Protein AF-A0A968SQT6-F1 (afdb_monomer_lite)

Sequence (133 aa):
MLPHQKGDLTVTGNAVRVNIGSLEPGEVVTITIVARVREAPAAGQNTNVAIVMSITPDGNPDNNTSSVTVDVPRPSAPATAAPATPQPTAVPRPPVLPETGAPPSPGSPLGLLLIGVALIAVSLFLRTPHKRV

Secondary structure (DSSP, 8-state):
-----SSEEEEETTEEEEE-----TT------------SPPPSEEEEEEEE---SS--S-GGGGEEEEEEEEPPPPPP--PPP-PPPPPPPPPPPPPP-TTSPPPTTSHHHHHHHHHHHHHHHHHTT------

pLDDT: mean 79.29, std 15.07, range [37.09, 98.0]

Foldseek 3Di:
DDDAAQADWDDDPPDIDGDNDDDDVPDDHDHDDDDDDPDQDDAAKDKDKFFDDDPPDDPDRVVRIDMDIDGHHDDDDPPDPDPDDPDDDDDDDDDDDDDPPDDDDCPDPVNVVVVVVVVVVVVVVVPDDDDDD

Radius of gyration: 55.37 Å; chains: 1; bounding box: 105×29×146 Å

Structure (mmCIF, N/CA/C/O backbone):
data_AF-A0A968SQT6-F1
#
_entry.id   AF-A0A968SQT6-F1
#
loop_
_atom_site.group_PDB
_atom_site.id
_atom_site.type_symbol
_atom_site.label_atom_id
_atom_site.label_alt_id
_atom_site.label_comp_id
_atom_site.label_asym_id
_atom_site.label_entity_id
_atom_site.label_seq_id
_atom_site.pdbx_PDB_ins_code
_atom_site.Cartn_x
_atom_site.Cartn_y
_atom_site.Cartn_z
_atom_site.occupancy
_atom_site.B_iso_or_equiv
_atom_site.auth_seq_id
_atom_site.auth_comp_id
_atom_site.auth_asym_id
_atom_site.auth_atom_id
_atom_site.pdbx_PDB_model_num
ATOM 1 N N . MET A 1 1 ? 17.946 -23.513 -0.824 1.00 37.09 1 MET A N 1
ATOM 2 C CA . MET A 1 1 ? 18.242 -22.066 -0.729 1.00 37.09 1 MET A CA 1
ATOM 3 C C . MET A 1 1 ? 17.130 -21.349 -1.479 1.00 37.09 1 MET A C 1
ATOM 5 O O . MET A 1 1 ? 16.873 -21.727 -2.611 1.00 37.09 1 MET A O 1
ATOM 9 N N . LEU A 1 2 ? 16.378 -20.461 -0.826 1.00 41.03 2 LEU A N 1
ATOM 10 C CA . LEU A 1 2 ? 15.167 -19.841 -1.390 1.00 41.03 2 LEU A CA 1
ATOM 11 C C . LEU A 1 2 ? 15.533 -18.872 -2.537 1.00 41.03 2 LEU A C 1
ATOM 13 O O . LEU A 1 2 ? 16.303 -17.947 -2.281 1.00 41.03 2 LEU A O 1
ATOM 17 N N . PRO A 1 3 ? 15.021 -19.045 -3.771 1.00 52.47 3 PRO A N 1
ATOM 18 C CA . PRO A 1 3 ? 15.402 -18.211 -4.908 1.00 52.47 3 PRO A CA 1
ATOM 19 C C . PRO A 1 3 ? 14.335 -17.140 -5.168 1.00 52.47 3 PRO A C 1
ATOM 21 O O . PRO A 1 3 ? 13.417 -17.406 -5.929 1.00 52.47 3 PRO A O 1
ATOM 24 N N . HIS A 1 4 ? 14.382 -15.951 -4.549 1.00 52.03 4 HIS A N 1
ATOM 25 C CA . HIS A 1 4 ? 13.261 -15.004 -4.741 1.00 52.03 4 HIS A CA 1
ATOM 26 C C . HIS A 1 4 ? 13.567 -13.511 -4.857 1.00 52.03 4 HIS A C 1
ATOM 28 O O . HIS A 1 4 ? 12.611 -12.748 -4.821 1.00 52.03 4 HIS A O 1
ATOM 34 N N . GLN A 1 5 ? 14.805 -13.046 -5.055 1.00 55.75 5 GLN A N 1
ATOM 35 C CA . GLN A 1 5 ? 14.992 -11.636 -5.438 1.00 55.75 5 GLN A CA 1
ATOM 36 C C . GLN A 1 5 ? 16.079 -11.467 -6.495 1.00 55.75 5 GLN A C 1
ATOM 38 O O . GLN A 1 5 ? 17.244 -11.781 -6.268 1.00 55.75 5 GLN A O 1
ATOM 43 N N . LYS A 1 6 ? 15.667 -10.971 -7.667 1.00 64.06 6 LYS A N 1
ATOM 44 C CA . LYS A 1 6 ? 16.564 -10.401 -8.667 1.00 64.06 6 LYS A CA 1
ATOM 45 C C . LYS A 1 6 ? 16.825 -8.962 -8.223 1.00 64.06 6 LYS A C 1
ATOM 47 O O . LYS A 1 6 ? 15.920 -8.137 -8.327 1.00 64.06 6 LYS A O 1
ATOM 52 N N . GLY A 1 7 ? 18.007 -8.697 -7.669 1.00 71.12 7 GLY A N 1
ATOM 53 C CA . GLY A 1 7 ? 18.412 -7.342 -7.303 1.00 71.12 7 GLY A CA 1
ATOM 54 C C . GLY A 1 7 ? 18.756 -7.081 -5.844 1.00 71.12 7 GLY A C 1
ATOM 55 O O . GLY A 1 7 ? 18.481 -7.892 -4.960 1.00 71.12 7 GLY A O 1
ATOM 56 N N . ASP A 1 8 ? 19.313 -5.893 -5.612 1.00 84.44 8 ASP A N 1
ATOM 57 C CA . ASP A 1 8 ? 19.586 -5.364 -4.277 1.00 84.44 8 ASP A CA 1
ATOM 58 C C . ASP A 1 8 ? 18.340 -4.687 -3.698 1.00 84.44 8 ASP A C 1
ATOM 60 O O . ASP A 1 8 ? 17.646 -3.942 -4.397 1.00 84.44 8 ASP A O 1
ATOM 64 N N . LEU A 1 9 ? 18.074 -4.923 -2.411 1.00 89.75 9 LEU A N 1
ATOM 65 C CA . LEU A 1 9 ? 16.942 -4.356 -1.682 1.00 89.75 9 LEU A CA 1
ATOM 66 C C . LEU A 1 9 ? 17.427 -3.384 -0.603 1.00 89.75 9 LEU A C 1
ATOM 68 O O . LEU A 1 9 ? 18.233 -3.743 0.254 1.00 89.75 9 LEU A O 1
ATOM 72 N N . THR A 1 10 ? 16.849 -2.185 -0.593 1.00 93.25 10 THR A N 1
ATOM 73 C CA . THR A 1 10 ? 17.077 -1.167 0.438 1.00 93.25 10 THR A CA 1
ATOM 74 C C . THR A 1 10 ? 15.749 -0.761 1.065 1.00 93.25 10 THR A C 1
ATOM 76 O O . THR A 1 10 ? 14.781 -0.485 0.355 1.00 93.25 10 THR A O 1
ATOM 79 N N . VAL A 1 11 ? 15.702 -0.691 2.398 1.00 93.00 11 VAL A N 1
ATOM 80 C CA . VAL A 1 11 ? 14.533 -0.218 3.156 1.00 93.00 11 VAL A CA 1
ATOM 81 C C . VAL A 1 11 ? 14.879 1.093 3.851 1.00 93.00 11 VAL A C 1
ATOM 83 O O . VAL A 1 11 ? 15.816 1.143 4.647 1.00 93.00 11 VAL A O 1
ATOM 86 N N . THR A 1 12 ? 14.092 2.134 3.585 1.00 93.69 12 THR A N 1
ATOM 87 C CA . THR A 1 12 ? 14.224 3.453 4.212 1.00 93.69 12 THR A CA 1
ATOM 88 C C . THR A 1 12 ? 12.880 3.848 4.811 1.00 93.69 12 THR A C 1
ATOM 90 O O . THR A 1 12 ? 11.972 4.277 4.101 1.00 93.69 12 THR A O 1
ATOM 93 N N . GLY A 1 13 ? 12.731 3.689 6.128 1.00 90.38 13 GLY A N 1
ATOM 94 C CA . GLY A 1 13 ? 11.455 3.931 6.803 1.00 90.38 13 GLY A CA 1
ATOM 95 C C . GLY A 1 13 ? 10.360 2.990 6.289 1.00 90.38 13 GLY A C 1
ATOM 96 O O . GLY A 1 13 ? 10.465 1.776 6.446 1.00 90.38 13 GLY A O 1
ATOM 97 N N . ASN A 1 14 ? 9.317 3.553 5.679 1.00 89.31 14 ASN A N 1
ATOM 98 C CA . ASN A 1 14 ? 8.212 2.824 5.046 1.00 89.31 14 ASN A CA 1
ATOM 99 C C . ASN A 1 14 ? 8.392 2.617 3.528 1.00 89.31 14 ASN A C 1
ATOM 101 O O . ASN A 1 14 ? 7.506 2.046 2.895 1.00 89.31 14 ASN A O 1
ATOM 105 N N . ALA A 1 15 ? 9.504 3.070 2.941 1.00 93.19 15 ALA A N 1
ATOM 106 C CA . ALA A 1 15 ? 9.808 2.886 1.526 1.00 93.19 15 ALA A CA 1
ATOM 107 C C . ALA A 1 15 ? 10.746 1.689 1.312 1.00 93.19 15 ALA A C 1
ATOM 109 O O . ALA A 1 15 ? 11.760 1.545 2.001 1.00 93.19 15 ALA A O 1
ATOM 110 N N . VAL A 1 16 ? 10.432 0.858 0.317 1.00 94.62 16 VAL A N 1
ATOM 111 C CA . VAL A 1 16 ? 11.280 -0.252 -0.138 1.00 94.62 16 VAL A CA 1
ATOM 112 C C . VAL A 1 16 ? 11.706 0.026 -1.571 1.00 94.62 16 VAL A C 1
ATOM 114 O O . VAL A 1 16 ? 10.871 0.331 -2.421 1.00 94.62 16 VAL A O 1
ATOM 117 N N . ARG A 1 17 ? 13.005 -0.087 -1.846 1.00 94.44 17 ARG A N 1
ATOM 118 C CA . ARG A 1 17 ? 13.571 0.048 -3.189 1.00 94.44 17 ARG A CA 1
ATOM 119 C C . ARG A 1 17 ? 14.267 -1.244 -3.582 1.00 94.44 17 ARG A C 1
ATOM 121 O O . ARG A 1 17 ? 15.066 -1.758 -2.806 1.00 94.44 17 ARG A O 1
ATOM 128 N N . VAL A 1 18 ? 13.981 -1.727 -4.788 1.00 94.06 18 VAL A N 1
ATOM 129 C CA . VAL A 1 18 ? 14.602 -2.928 -5.358 1.00 94.06 18 VAL A CA 1
ATOM 130 C C . VAL A 1 18 ? 15.254 -2.565 -6.687 1.00 94.06 18 VAL A C 1
ATOM 132 O O . VAL A 1 18 ? 14.603 -1.980 -7.552 1.00 94.06 18 VAL A O 1
ATOM 135 N N . ASN A 1 19 ? 16.539 -2.878 -6.845 1.00 93.12 19 ASN A N 1
ATOM 136 C CA . ASN A 1 19 ? 17.256 -2.705 -8.106 1.00 93.12 19 ASN A CA 1
ATOM 137 C C . ASN A 1 19 ? 17.261 -4.015 -8.896 1.00 93.12 19 ASN A C 1
ATOM 139 O O . ASN A 1 19 ? 18.127 -4.851 -8.681 1.00 93.12 19 ASN A O 1
ATOM 143 N N . ILE A 1 20 ? 16.313 -4.167 -9.819 1.00 91.12 20 ILE A N 1
ATOM 144 C CA . ILE A 1 20 ? 16.099 -5.407 -10.583 1.00 91.12 20 ILE A CA 1
ATOM 145 C C . ILE A 1 20 ? 17.223 -5.671 -11.611 1.00 91.12 20 ILE A C 1
ATOM 147 O O . ILE A 1 20 ? 17.444 -6.817 -12.003 1.00 91.12 20 ILE A O 1
ATOM 151 N N . GLY A 1 21 ? 17.968 -4.639 -12.019 1.00 90.75 21 GLY A N 1
ATOM 152 C CA . GLY A 1 21 ? 18.941 -4.721 -13.110 1.00 90.75 21 GLY A CA 1
ATOM 153 C C . GLY A 1 21 ? 18.278 -4.750 -14.491 1.00 90.75 21 GLY A C 1
ATOM 154 O O . GLY A 1 21 ? 17.205 -4.179 -14.687 1.00 90.75 21 GLY A O 1
ATOM 155 N N . SER A 1 22 ? 18.936 -5.392 -15.457 1.00 90.31 22 SER A N 1
ATOM 156 C CA . SER A 1 22 ? 18.424 -5.531 -16.825 1.00 90.31 22 SER A CA 1
ATOM 157 C C . SER A 1 22 ? 17.396 -6.656 -16.934 1.00 90.31 22 SER A C 1
ATOM 159 O O . SER A 1 22 ? 17.533 -7.699 -16.289 1.00 90.31 22 SER A O 1
ATOM 161 N N . LEU A 1 23 ? 16.398 -6.443 -17.790 1.00 90.69 23 LEU A N 1
ATOM 162 C CA . LEU A 1 23 ? 15.386 -7.428 -18.162 1.00 90.69 23 LEU A CA 1
ATOM 163 C C . LEU A 1 23 ? 15.453 -7.683 -19.665 1.00 90.69 23 LEU A C 1
ATOM 165 O O . LEU A 1 23 ? 15.563 -6.734 -20.445 1.00 90.69 23 LEU A O 1
ATOM 169 N N . GLU A 1 24 ? 15.372 -8.948 -20.061 1.00 91.81 24 GLU A N 1
ATOM 170 C CA . GLU A 1 24 ? 15.264 -9.328 -21.472 1.00 91.81 24 GLU A CA 1
ATOM 171 C C . GLU A 1 24 ? 13.863 -8.999 -22.031 1.00 91.81 24 GLU A C 1
ATOM 173 O O . GLU A 1 24 ? 12.890 -8.910 -21.271 1.00 91.81 24 GLU A O 1
ATOM 178 N N . PRO A 1 25 ? 13.700 -8.833 -23.358 1.00 90.25 25 PRO A N 1
ATOM 179 C CA . PRO A 1 25 ? 12.389 -8.606 -23.957 1.00 90.25 25 PRO A CA 1
ATOM 180 C C . PRO A 1 25 ? 11.381 -9.707 -23.592 1.00 90.25 25 PRO A C 1
ATOM 182 O O . PRO A 1 25 ? 11.601 -10.887 -23.858 1.00 90.25 25 PRO A O 1
ATOM 185 N N . GLY A 1 26 ? 10.253 -9.312 -22.997 1.00 92.50 26 GLY A N 1
ATOM 186 C CA . GLY A 1 26 ? 9.203 -10.234 -22.546 1.00 92.50 26 GLY A CA 1
ATOM 187 C C . GLY A 1 26 ? 9.485 -10.924 -21.207 1.00 92.50 26 GLY A C 1
ATOM 188 O O . GLY A 1 26 ? 8.653 -11.707 -20.748 1.00 92.50 26 GLY A O 1
ATOM 189 N N . GLU A 1 27 ? 10.617 -10.639 -20.561 1.00 93.06 27 GLU A N 1
ATOM 190 C CA . GLU A 1 27 ? 10.906 -11.149 -19.226 1.00 93.06 27 GLU A CA 1
ATOM 191 C C . GLU A 1 27 ? 9.949 -10.548 -18.187 1.00 93.06 27 GLU A C 1
ATOM 193 O O . GLU A 1 27 ? 9.717 -9.339 -18.140 1.00 93.06 27 GLU A O 1
ATOM 198 N N . VAL A 1 28 ? 9.419 -11.407 -17.314 1.00 92.44 28 VAL A N 1
ATOM 199 C CA . VAL A 1 28 ? 8.559 -11.010 -16.197 1.00 92.44 28 VAL A CA 1
ATOM 200 C C . VAL A 1 28 ? 9.280 -11.298 -14.889 1.00 92.44 28 VAL A C 1
ATOM 202 O O . VAL A 1 28 ? 9.671 -12.433 -14.620 1.00 92.44 28 VAL A O 1
ATOM 205 N N . VAL A 1 29 ? 9.405 -10.275 -14.046 1.00 91.69 29 VAL A N 1
ATOM 206 C CA . VAL A 1 29 ? 9.962 -10.401 -12.696 1.00 91.69 29 VAL A CA 1
ATOM 207 C C . VAL A 1 29 ? 8.887 -10.121 -11.662 1.00 91.69 29 VAL A C 1
ATOM 209 O O . VAL A 1 29 ? 8.195 -9.109 -11.713 1.00 91.69 29 VAL A O 1
ATOM 212 N N . THR A 1 30 ? 8.768 -11.024 -10.692 1.00 92.44 30 THR A N 1
ATOM 213 C CA . THR A 1 30 ? 7.873 -10.876 -9.544 1.00 92.44 30 THR A CA 1
ATOM 214 C C . THR A 1 30 ? 8.691 -10.609 -8.290 1.00 92.44 30 THR A C 1
ATOM 216 O O . THR A 1 30 ? 9.552 -11.408 -7.927 1.00 92.44 30 THR A O 1
ATOM 219 N N . ILE A 1 31 ? 8.397 -9.499 -7.612 1.00 90.25 31 ILE A N 1
ATOM 220 C CA . ILE A 1 31 ? 8.999 -9.134 -6.328 1.00 90.25 31 ILE A CA 1
ATOM 221 C C . ILE A 1 31 ? 7.919 -9.210 -5.249 1.00 90.25 31 ILE A C 1
ATOM 223 O O . ILE A 1 31 ? 6.891 -8.540 -5.340 1.00 90.25 31 ILE A O 1
ATOM 227 N N . THR A 1 32 ? 8.148 -10.025 -4.218 1.00 92.19 32 THR A N 1
ATOM 228 C CA . THR A 1 32 ? 7.222 -10.179 -3.088 1.00 92.19 32 THR A CA 1
ATOM 229 C C . THR A 1 32 ? 7.804 -9.524 -1.843 1.00 92.19 32 THR A C 1
ATOM 231 O O . THR A 1 32 ? 8.788 -10.001 -1.283 1.00 92.19 32 THR A O 1
ATOM 234 N N . ILE A 1 33 ? 7.168 -8.444 -1.387 1.00 89.81 33 ILE A N 1
ATOM 235 C CA . ILE A 1 33 ? 7.550 -7.727 -0.167 1.00 89.81 33 ILE A CA 1
ATOM 236 C C . ILE A 1 33 ? 6.545 -8.076 0.930 1.00 89.81 33 ILE A C 1
ATOM 238 O O . ILE A 1 33 ? 5.365 -7.746 0.831 1.00 89.81 33 ILE A O 1
ATOM 242 N N . VAL A 1 34 ? 7.019 -8.734 1.989 1.00 90.75 34 VAL A N 1
ATOM 243 C CA . VAL A 1 34 ? 6.213 -9.049 3.176 1.00 90.75 34 VAL A CA 1
ATOM 244 C C . VAL A 1 34 ? 6.603 -8.091 4.296 1.00 90.75 34 VAL A C 1
ATOM 246 O O . VAL A 1 34 ? 7.733 -8.119 4.778 1.00 90.75 34 VAL A O 1
ATOM 249 N N . ALA A 1 35 ? 5.662 -7.249 4.721 1.00 87.50 35 ALA A N 1
ATOM 250 C CA . ALA A 1 35 ? 5.854 -6.299 5.811 1.00 87.50 35 ALA A CA 1
ATOM 251 C C . ALA A 1 35 ? 4.868 -6.564 6.956 1.00 87.50 35 ALA A C 1
ATOM 253 O O . ALA A 1 35 ? 3.753 -7.040 6.742 1.00 87.50 35 ALA A O 1
ATOM 254 N N . ARG A 1 36 ? 5.280 -6.233 8.186 1.00 88.06 36 ARG A N 1
ATOM 255 C CA . ARG A 1 36 ? 4.426 -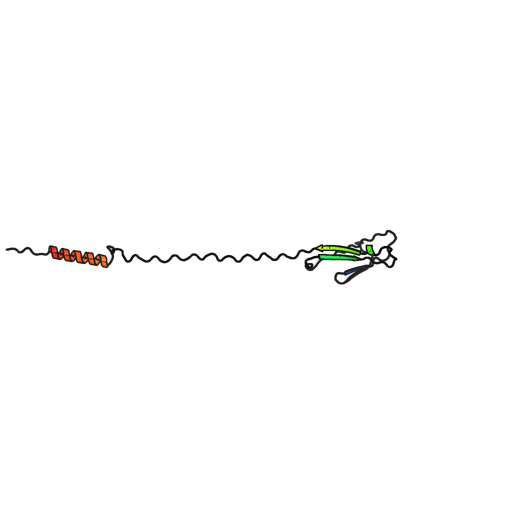6.296 9.378 1.00 88.06 36 ARG A CA 1
ATOM 256 C C . ARG A 1 36 ? 4.130 -4.889 9.874 1.00 88.06 36 ARG A C 1
ATOM 258 O O . ARG A 1 36 ? 5.052 -4.151 10.214 1.00 88.06 36 ARG A O 1
ATOM 265 N N . VAL A 1 37 ? 2.848 -4.559 9.976 1.00 87.38 37 VAL A N 1
ATOM 266 C CA . VAL A 1 37 ? 2.375 -3.328 10.614 1.00 87.38 37 VAL A CA 1
ATOM 267 C C . VAL A 1 37 ? 2.549 -3.482 12.129 1.00 87.38 37 VAL A C 1
ATOM 269 O O . VAL A 1 37 ? 1.967 -4.388 12.724 1.00 87.38 37 VAL A O 1
ATOM 272 N N . ARG A 1 38 ? 3.436 -2.680 12.734 1.00 85.62 38 ARG A N 1
ATOM 273 C CA . ARG A 1 38 ? 3.794 -2.792 14.163 1.00 85.62 38 ARG A CA 1
ATOM 274 C C . ARG A 1 38 ? 2.864 -2.009 15.085 1.00 85.62 38 ARG A C 1
ATOM 276 O O . ARG A 1 38 ? 2.570 -2.486 16.170 1.00 85.62 38 ARG A O 1
ATOM 283 N N . GLU A 1 39 ? 2.399 -0.854 14.625 1.00 85.62 39 GLU A N 1
ATOM 284 C CA . GLU A 1 39 ? 1.492 0.033 15.354 1.00 85.62 39 GLU A CA 1
ATOM 285 C C . GLU A 1 39 ? 0.141 0.084 14.647 1.00 85.62 39 GLU A C 1
ATOM 287 O O . GLU A 1 39 ? 0.078 -0.135 13.436 1.00 85.62 39 GLU A O 1
ATOM 292 N N . ALA A 1 40 ? -0.936 0.388 15.375 1.00 83.94 40 ALA A N 1
ATOM 293 C CA . ALA A 1 40 ? -2.252 0.535 14.760 1.00 83.94 40 ALA A CA 1
ATOM 294 C C . ALA A 1 40 ? -2.188 1.585 13.628 1.00 83.94 40 ALA A C 1
ATOM 296 O O . ALA A 1 40 ? -1.766 2.718 13.887 1.00 83.94 40 ALA A O 1
ATOM 297 N N . PRO A 1 41 ? -2.568 1.236 12.382 1.00 85.00 41 PRO A N 1
ATOM 298 C CA . PRO A 1 41 ? -2.573 2.200 11.293 1.00 85.00 41 PRO A CA 1
ATOM 299 C C . PRO A 1 41 ? -3.574 3.313 11.599 1.00 85.00 41 PRO A C 1
ATOM 301 O O . PRO A 1 41 ? -4.565 3.106 12.306 1.00 85.00 41 PRO A O 1
ATOM 304 N N . ALA A 1 42 ? -3.309 4.506 11.071 1.00 88.38 42 ALA A N 1
ATOM 305 C CA . ALA A 1 42 ? -4.215 5.628 11.246 1.00 88.38 42 ALA A CA 1
ATOM 306 C C . ALA A 1 42 ? -5.603 5.264 10.701 1.00 88.38 42 ALA A C 1
ATOM 308 O O . ALA A 1 42 ? -5.715 4.671 9.628 1.00 88.38 42 ALA A O 1
ATOM 309 N N . ALA A 1 43 ? -6.652 5.628 11.442 1.00 92.19 43 ALA A N 1
ATOM 310 C CA . ALA A 1 43 ? -8.017 5.481 10.955 1.00 92.19 43 ALA A CA 1
ATOM 311 C C . ALA A 1 43 ? -8.210 6.297 9.665 1.00 92.19 43 ALA A C 1
ATOM 313 O O . ALA A 1 43 ? -7.702 7.416 9.553 1.00 92.19 43 ALA A O 1
ATOM 314 N N . GLY A 1 44 ? -8.982 5.756 8.728 1.00 93.56 44 GLY A N 1
ATOM 315 C CA . GLY A 1 44 ? -9.176 6.290 7.387 1.00 93.56 44 GLY A CA 1
ATOM 316 C C . GLY A 1 44 ? -8.350 5.561 6.324 1.00 93.56 44 GLY A C 1
ATOM 317 O O . GLY A 1 44 ? -7.909 4.423 6.497 1.00 93.56 44 GLY A O 1
ATOM 318 N N . GLN A 1 45 ? -8.142 6.242 5.199 1.00 95.06 45 GLN A N 1
ATOM 319 C CA . GLN A 1 45 ? -7.513 5.673 4.010 1.00 95.06 45 GLN A CA 1
ATOM 320 C C . GLN A 1 45 ? -5.992 5.547 4.159 1.00 95.06 45 GLN A C 1
ATOM 322 O O . GLN A 1 45 ? -5.292 6.533 4.387 1.00 95.06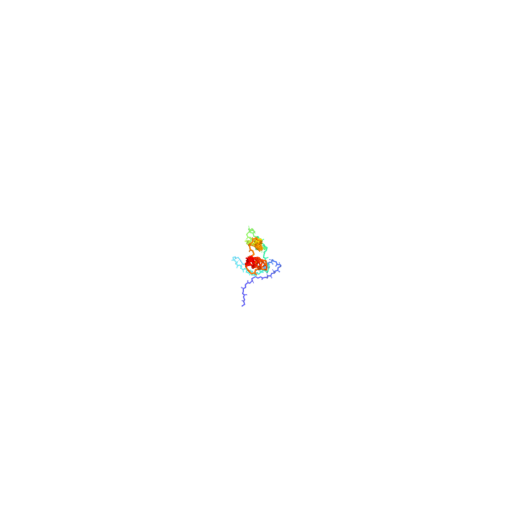 45 GLN A O 1
ATOM 327 N N . ASN A 1 46 ? -5.482 4.332 3.964 1.00 93.62 46 ASN A N 1
ATOM 328 C CA . ASN A 1 46 ? -4.061 4.001 3.934 1.00 93.62 46 ASN A CA 1
ATOM 329 C C . ASN A 1 46 ? -3.720 3.413 2.559 1.00 93.62 46 ASN A C 1
ATOM 331 O O . ASN A 1 46 ? -4.330 2.428 2.144 1.00 93.62 46 ASN A O 1
ATOM 335 N N . THR A 1 47 ? -2.749 3.995 1.855 1.00 95.31 47 THR A N 1
ATOM 336 C CA . THR A 1 47 ? -2.436 3.632 0.464 1.00 95.31 47 THR A CA 1
ATOM 337 C C . THR A 1 47 ? -1.043 3.026 0.342 1.00 95.31 47 THR A C 1
ATOM 339 O O . THR A 1 47 ? -0.055 3.635 0.750 1.00 95.31 47 THR A O 1
ATOM 342 N N . ASN A 1 48 ? -0.961 1.847 -0.273 1.00 94.62 48 ASN A N 1
ATOM 343 C CA . ASN A 1 48 ? 0.289 1.275 -0.761 1.00 94.62 48 ASN A CA 1
ATOM 344 C C . ASN A 1 48 ? 0.506 1.696 -2.220 1.00 94.62 48 ASN A C 1
ATOM 346 O O . ASN A 1 48 ? -0.421 1.588 -3.021 1.00 94.62 48 ASN A O 1
ATOM 350 N N . VAL A 1 49 ? 1.713 2.148 -2.570 1.00 97.06 49 VAL A N 1
ATOM 351 C CA . VAL A 1 49 ? 2.066 2.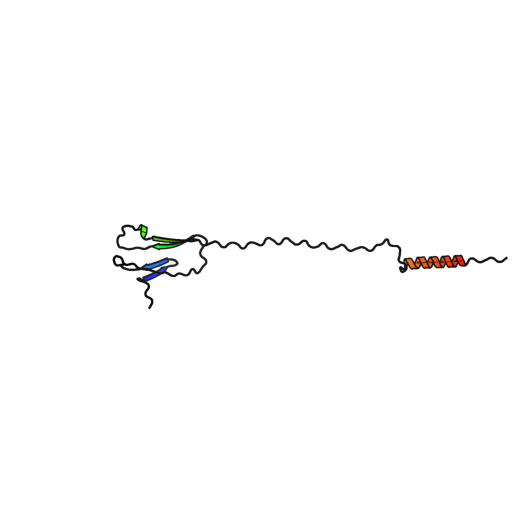616 -3.922 1.00 97.06 49 VAL A CA 1
ATOM 352 C C . VAL A 1 49 ? 3.328 1.898 -4.394 1.00 97.06 49 VAL A C 1
ATOM 354 O O . VAL A 1 49 ? 4.311 1.827 -3.658 1.00 97.06 49 VAL A O 1
ATOM 357 N N . ALA A 1 50 ? 3.305 1.392 -5.624 1.00 96.62 50 ALA A N 1
ATOM 358 C CA . ALA A 1 50 ? 4.454 0.828 -6.319 1.00 96.62 50 ALA A CA 1
ATOM 359 C C . ALA A 1 50 ? 4.740 1.644 -7.584 1.00 96.62 50 ALA A C 1
ATOM 361 O O . ALA A 1 50 ? 3.824 1.953 -8.345 1.00 96.62 50 ALA A O 1
ATOM 362 N N . ILE A 1 51 ? 6.013 1.983 -7.793 1.00 96.75 51 ILE A N 1
ATOM 363 C CA . ILE A 1 51 ? 6.494 2.744 -8.949 1.00 96.75 51 ILE A CA 1
ATOM 364 C C . ILE A 1 51 ? 7.671 1.979 -9.546 1.00 96.75 51 ILE A C 1
ATOM 366 O O . ILE A 1 51 ? 8.593 1.600 -8.817 1.00 96.75 51 ILE A O 1
ATOM 370 N N . VAL A 1 52 ? 7.652 1.771 -10.859 1.00 95.56 52 VAL A N 1
ATOM 371 C CA . VAL A 1 52 ? 8.781 1.218 -11.614 1.00 95.56 52 VAL A CA 1
ATOM 372 C C . VAL A 1 52 ? 9.431 2.317 -12.452 1.00 95.56 52 VAL A C 1
ATOM 374 O O . VAL A 1 52 ? 8.766 3.218 -12.949 1.00 95.56 52 VAL A O 1
ATOM 377 N N . MET A 1 53 ? 10.757 2.280 -12.568 1.00 93.19 53 MET A N 1
ATOM 378 C CA . MET A 1 53 ? 11.521 3.227 -13.379 1.00 93.19 53 MET A CA 1
ATOM 379 C C . MET A 1 53 ? 12.587 2.478 -14.169 1.00 93.19 53 MET A C 1
ATOM 381 O O . MET A 1 53 ? 13.196 1.539 -13.656 1.00 93.19 53 MET A O 1
ATOM 385 N N . SER A 1 54 ? 12.845 2.937 -15.391 1.00 92.81 54 SER A N 1
ATOM 386 C CA . SER A 1 54 ? 13.891 2.420 -16.271 1.00 92.81 54 SER A CA 1
ATOM 387 C C . SER A 1 54 ? 14.615 3.570 -16.969 1.00 92.81 54 SER A C 1
ATOM 389 O O . SER A 1 54 ? 14.080 4.670 -17.095 1.00 92.81 54 SER A O 1
ATOM 391 N N . ILE A 1 55 ? 15.843 3.309 -17.418 1.00 93.31 55 ILE A N 1
ATOM 392 C CA . ILE A 1 55 ? 16.594 4.212 -18.302 1.00 93.31 55 ILE A CA 1
ATOM 393 C C . ILE A 1 55 ? 16.263 3.988 -19.786 1.00 93.31 55 ILE A C 1
ATOM 395 O O . ILE A 1 55 ? 16.606 4.823 -20.620 1.00 93.31 55 ILE A O 1
ATOM 399 N N . THR A 1 56 ? 15.617 2.869 -20.127 1.00 93.12 56 THR A N 1
ATOM 400 C CA . THR A 1 56 ? 15.127 2.606 -21.485 1.00 93.12 56 THR A CA 1
ATOM 401 C C . THR A 1 56 ? 13.926 3.516 -21.768 1.00 93.12 56 THR A C 1
ATOM 403 O O . THR A 1 56 ? 13.028 3.561 -20.927 1.00 93.12 56 THR A O 1
ATOM 406 N N . PRO A 1 57 ? 13.872 4.226 -22.916 1.00 93.44 57 PRO A N 1
ATOM 407 C CA . PRO A 1 57 ? 12.744 5.091 -23.249 1.00 93.44 57 PRO A CA 1
ATOM 408 C C . PRO A 1 57 ? 11.409 4.344 -23.222 1.00 93.44 57 PRO A C 1
ATOM 410 O O . PRO A 1 57 ? 11.267 3.292 -23.846 1.00 93.44 57 PRO A O 1
ATOM 413 N N . ASP A 1 58 ? 10.438 4.920 -22.519 1.00 92.69 58 ASP A N 1
ATOM 414 C CA . ASP A 1 58 ? 9.096 4.373 -22.357 1.00 92.69 58 ASP A CA 1
ATOM 415 C C . ASP A 1 58 ? 8.084 5.210 -23.149 1.00 92.69 58 ASP A C 1
ATOM 417 O O . ASP A 1 58 ? 8.021 6.432 -23.003 1.00 92.69 58 ASP A O 1
ATOM 421 N N . GLY A 1 59 ? 7.304 4.547 -24.006 1.00 95.38 59 GLY A N 1
ATOM 422 C CA . GLY A 1 59 ? 6.264 5.180 -24.817 1.00 95.38 59 GLY A CA 1
ATOM 423 C C . GLY A 1 59 ? 4.986 5.519 -24.043 1.00 95.38 59 GLY A C 1
ATOM 424 O O . GLY A 1 59 ? 4.158 6.266 -24.564 1.00 95.38 59 GLY A O 1
ATOM 425 N N . ASN A 1 60 ? 4.805 4.984 -22.834 1.00 95.12 60 ASN A N 1
ATOM 426 C CA . ASN A 1 60 ? 3.664 5.270 -21.971 1.00 95.12 60 ASN A CA 1
ATOM 427 C C . ASN A 1 60 ? 4.058 5.229 -20.479 1.00 95.12 60 ASN A C 1
ATOM 429 O O . ASN A 1 60 ? 3.719 4.271 -19.787 1.00 95.12 60 ASN A O 1
ATOM 433 N N . PRO A 1 61 ? 4.706 6.278 -19.946 1.00 93.06 61 PRO A N 1
ATOM 434 C CA . PRO A 1 61 ? 5.147 6.300 -18.551 1.00 93.06 61 PRO A CA 1
ATOM 435 C C . PRO A 1 61 ? 4.001 6.275 -17.522 1.00 93.06 61 PRO A C 1
ATOM 437 O O . PRO A 1 61 ? 4.247 5.978 -16.351 1.00 93.06 61 PRO A O 1
ATOM 440 N N . ASP A 1 62 ? 2.757 6.557 -17.924 1.00 95.56 62 ASP A N 1
ATOM 441 C CA . ASP A 1 62 ? 1.603 6.608 -17.016 1.00 95.56 62 ASP A CA 1
ATOM 442 C C . ASP A 1 62 ? 1.218 5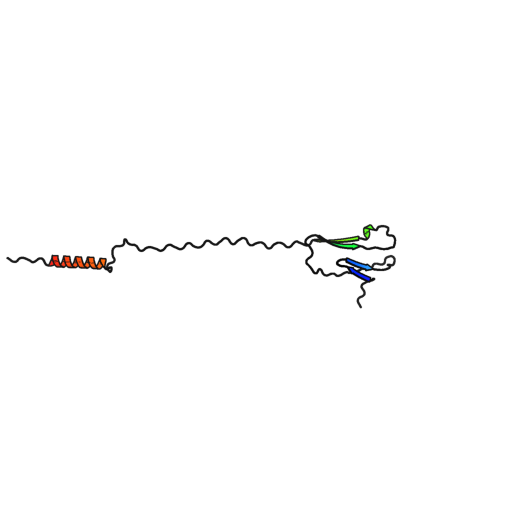.223 -16.469 1.00 95.56 62 ASP A C 1
ATOM 444 O O . ASP A 1 62 ? 0.552 5.121 -15.437 1.00 95.56 62 ASP A O 1
ATOM 448 N N . ASN A 1 63 ? 1.658 4.140 -17.120 1.00 95.38 63 ASN A N 1
ATOM 449 C CA . ASN A 1 63 ? 1.398 2.770 -16.671 1.00 95.38 63 ASN A CA 1
ATOM 450 C C . ASN A 1 63 ? 2.426 2.242 -15.646 1.00 95.38 63 ASN A C 1
ATOM 452 O O . ASN A 1 63 ? 2.277 1.120 -15.160 1.00 95.38 63 ASN A O 1
ATOM 456 N N . ASN A 1 64 ? 3.432 3.043 -15.276 1.00 96.31 64 ASN A N 1
ATOM 457 C CA . ASN A 1 64 ? 4.514 2.633 -14.375 1.00 96.31 64 ASN A CA 1
ATOM 458 C C . ASN A 1 64 ? 4.201 2.814 -12.883 1.00 96.31 64 ASN A C 1
ATOM 460 O O . ASN A 1 64 ? 5.075 2.611 -12.036 1.00 96.31 64 ASN A O 1
ATOM 464 N N . THR A 1 65 ? 2.976 3.214 -12.539 1.00 97.88 65 THR A N 1
ATOM 465 C CA . THR A 1 65 ? 2.541 3.400 -11.150 1.00 97.88 65 THR A CA 1
ATOM 466 C C . THR A 1 65 ? 1.274 2.603 -10.874 1.00 97.88 65 THR A C 1
ATOM 468 O O . THR A 1 65 ? 0.315 2.645 -11.640 1.00 97.88 65 THR A O 1
ATOM 471 N N . SER A 1 66 ? 1.248 1.903 -9.742 1.00 98.00 66 SER A N 1
ATOM 472 C CA . SER A 1 66 ? 0.068 1.190 -9.253 1.00 98.00 66 SER A CA 1
ATOM 473 C C . SER A 1 66 ? -0.125 1.450 -7.764 1.00 98.00 66 SER A C 1
ATOM 475 O O . SER A 1 66 ? 0.847 1.549 -7.012 1.00 98.00 66 SER A O 1
ATOM 477 N N . SER A 1 67 ? -1.375 1.573 -7.322 1.00 97.44 67 SER A N 1
ATOM 478 C CA . SER A 1 67 ? -1.695 1.812 -5.918 1.00 97.44 67 SER A CA 1
ATOM 479 C C . SER A 1 67 ? -2.947 1.067 -5.470 1.00 97.44 67 SER A C 1
ATOM 481 O O . SER A 1 67 ? -3.845 0.772 -6.257 1.00 97.44 67 SER A O 1
ATOM 483 N N . VAL A 1 68 ? -2.989 0.746 -4.177 1.00 97.62 68 VAL A N 1
ATOM 484 C CA . VAL A 1 68 ? -4.134 0.114 -3.514 1.00 97.62 68 VAL A CA 1
ATOM 485 C C . VAL A 1 68 ? -4.373 0.819 -2.188 1.00 97.62 68 VAL A C 1
ATOM 487 O O . VAL A 1 68 ? -3.449 0.966 -1.387 1.00 97.62 68 VAL A O 1
ATOM 490 N N . THR A 1 69 ? -5.619 1.226 -1.951 1.00 96.69 69 THR A N 1
ATOM 491 C CA . THR A 1 69 ? -6.044 1.887 -0.714 1.00 96.69 69 THR A CA 1
ATOM 492 C C . THR A 1 69 ? -6.899 0.952 0.130 1.00 96.69 69 THR A C 1
ATOM 494 O O . THR A 1 69 ? -7.806 0.296 -0.379 1.00 96.69 69 THR A O 1
ATOM 497 N N . VAL A 1 70 ? -6.624 0.925 1.431 1.00 93.88 70 VAL A N 1
ATOM 498 C CA . VAL A 1 70 ? -7.398 0.211 2.448 1.00 93.88 70 VAL A CA 1
ATOM 499 C C . VAL A 1 70 ? -7.951 1.230 3.440 1.00 93.88 70 VAL A C 1
ATOM 501 O O . VAL A 1 70 ? -7.208 2.087 3.919 1.00 93.88 70 VAL A O 1
ATOM 504 N N . ASP A 1 71 ? -9.244 1.142 3.752 1.00 95.00 71 ASP A N 1
ATOM 505 C CA . ASP A 1 71 ? -9.877 1.980 4.772 1.00 95.00 71 ASP A CA 1
ATOM 506 C C . ASP A 1 71 ? -9.826 1.294 6.142 1.00 95.00 71 ASP A C 1
ATOM 508 O O . ASP A 1 71 ? -10.282 0.160 6.311 1.00 95.00 71 ASP A O 1
ATOM 512 N N . VAL A 1 72 ? -9.233 1.977 7.118 1.00 93.88 72 VAL A N 1
ATOM 513 C CA . VAL A 1 72 ? -9.073 1.492 8.488 1.00 93.88 72 VAL A CA 1
ATOM 514 C C . VAL A 1 72 ? -10.157 2.131 9.358 1.00 93.88 72 VAL A C 1
ATOM 516 O O . VAL A 1 72 ? -10.171 3.354 9.521 1.00 93.88 72 VAL A O 1
ATOM 519 N N . PRO A 1 73 ? -11.055 1.346 9.971 1.00 90.25 73 PRO A N 1
ATOM 520 C CA . PRO A 1 73 ? -12.134 1.900 10.774 1.00 90.25 73 PRO A CA 1
ATOM 521 C C . PRO A 1 73 ? -11.599 2.620 12.014 1.00 90.25 73 PRO A C 1
ATOM 523 O O . PRO A 1 73 ? -10.643 2.187 12.662 1.00 90.25 73 PRO A O 1
ATOM 526 N N . ARG A 1 74 ? -12.261 3.718 12.389 1.00 88.31 74 ARG A N 1
ATOM 527 C CA . ARG A 1 74 ? -12.002 4.386 13.668 1.00 88.31 74 ARG A CA 1
ATOM 528 C C . ARG A 1 74 ? -12.551 3.522 14.811 1.00 88.31 74 ARG A C 1
ATOM 530 O O . ARG A 1 74 ? -13.689 3.062 14.698 1.00 88.31 74 ARG A O 1
ATOM 537 N N . PRO A 1 75 ? -11.819 3.358 15.928 1.00 79.81 75 PRO A N 1
ATOM 538 C CA . PRO A 1 75 ? -12.369 2.714 17.114 1.00 79.81 75 PRO A CA 1
ATOM 539 C C . PRO A 1 75 ? -13.661 3.417 17.551 1.00 79.81 75 PRO A C 1
ATOM 541 O O . PRO A 1 75 ? -13.679 4.638 17.729 1.00 79.81 75 PRO A O 1
ATOM 544 N N . SER A 1 76 ? -14.746 2.662 17.715 1.00 78.56 76 SER A N 1
ATOM 545 C CA . SER A 1 76 ? -15.968 3.175 18.333 1.00 78.56 76 SER A CA 1
ATOM 546 C C . SER A 1 76 ? -15.710 3.417 19.818 1.00 78.56 76 SER A C 1
ATOM 548 O O . SER A 1 76 ? -15.165 2.543 20.495 1.00 78.56 76 SER A O 1
ATOM 550 N N . ALA A 1 77 ? -16.108 4.580 20.337 1.00 76.88 77 ALA A N 1
ATOM 551 C CA . ALA A 1 77 ? -16.069 4.819 21.774 1.00 76.88 77 ALA A CA 1
ATOM 552 C C . ALA A 1 77 ? -16.925 3.759 22.497 1.00 76.88 77 ALA A C 1
ATOM 554 O O . ALA A 1 77 ? -17.995 3.406 21.987 1.00 76.88 77 ALA A O 1
ATOM 555 N N . PRO A 1 78 ? -16.497 3.250 23.668 1.00 70.31 78 PRO A N 1
ATOM 556 C CA . PRO A 1 78 ? -17.368 2.437 24.504 1.00 70.31 78 PRO A CA 1
ATOM 557 C C . PRO A 1 78 ? -18.646 3.225 24.789 1.00 70.31 78 PRO A C 1
ATOM 559 O O . PRO A 1 78 ? -18.571 4.414 25.105 1.00 70.31 78 PRO A O 1
ATOM 562 N N . ALA A 1 79 ? -19.810 2.584 24.675 1.00 68.44 79 ALA A N 1
ATOM 563 C CA . ALA A 1 79 ? -21.051 3.200 25.117 1.00 68.44 79 ALA A CA 1
ATOM 564 C C . ALA A 1 79 ? -20.893 3.564 26.599 1.00 68.44 79 ALA A C 1
ATOM 566 O O . ALA A 1 79 ? -20.753 2.681 27.447 1.00 68.44 79 ALA A O 1
ATOM 567 N N . THR A 1 80 ? -20.871 4.858 26.914 1.00 64.81 80 THR A N 1
ATOM 568 C CA . THR A 1 80 ? -20.947 5.318 28.298 1.00 64.81 80 THR A CA 1
ATOM 569 C C . THR A 1 80 ? -22.251 4.773 28.862 1.00 64.81 80 THR A C 1
ATOM 571 O O . THR A 1 80 ? -23.324 5.114 28.361 1.00 64.81 80 THR A O 1
ATOM 574 N N . ALA A 1 81 ? -22.170 3.885 29.857 1.00 63.69 81 ALA A N 1
ATOM 575 C CA . ALA A 1 81 ? -23.354 3.420 30.562 1.00 63.69 81 ALA A CA 1
ATOM 576 C C . ALA A 1 81 ? -24.134 4.652 31.036 1.00 63.69 81 ALA A C 1
ATOM 578 O O . ALA A 1 81 ? -23.551 5.567 31.625 1.00 63.69 81 ALA A O 1
ATOM 579 N N . ALA A 1 82 ? -25.434 4.697 30.738 1.00 65.62 82 ALA A N 1
ATOM 580 C CA . ALA A 1 82 ? -26.299 5.731 31.282 1.00 65.62 82 ALA A CA 1
ATOM 581 C C . ALA A 1 82 ? -26.112 5.762 32.812 1.00 65.62 82 ALA A C 1
ATOM 583 O O . ALA A 1 82 ? -25.994 4.687 33.415 1.00 65.62 82 ALA A O 1
ATOM 584 N N . PRO A 1 83 ? -26.055 6.946 33.449 1.00 60.12 83 PRO A N 1
ATOM 585 C CA . PRO A 1 83 ? -25.983 7.030 34.900 1.00 60.12 83 PRO A CA 1
ATOM 586 C C . PRO A 1 83 ? -27.091 6.163 35.495 1.00 60.12 83 PRO A C 1
ATOM 588 O O . PRO A 1 83 ? -28.254 6.321 35.119 1.00 60.12 83 PRO A O 1
ATOM 591 N N . ALA A 1 84 ? -26.739 5.230 36.383 1.00 61.47 84 ALA A N 1
ATOM 592 C CA . ALA A 1 84 ? -27.738 4.466 37.112 1.00 61.47 84 ALA A CA 1
ATOM 593 C C . ALA A 1 84 ? -28.659 5.472 37.810 1.00 61.47 84 ALA A C 1
ATOM 595 O O . ALA A 1 84 ? -28.206 6.257 38.645 1.00 61.47 84 ALA A O 1
ATOM 596 N N . THR A 1 85 ? -29.938 5.499 37.436 1.00 59.59 85 THR A N 1
ATOM 597 C CA . THR A 1 85 ? -30.936 6.282 38.164 1.00 59.59 85 THR A CA 1
ATOM 598 C C . THR A 1 85 ? -30.884 5.851 39.628 1.00 59.59 85 THR A C 1
ATOM 600 O O . THR A 1 85 ? -30.955 4.643 39.882 1.00 59.59 85 THR A O 1
ATOM 603 N N . PRO A 1 86 ? -30.731 6.777 40.593 1.00 60.09 86 PRO A N 1
ATOM 604 C CA . PRO A 1 86 ? -30.709 6.408 41.998 1.00 60.09 86 PRO A CA 1
ATOM 605 C C . PRO A 1 86 ? -32.017 5.689 42.331 1.00 60.09 86 PRO A C 1
ATOM 607 O O . PRO A 1 86 ? -3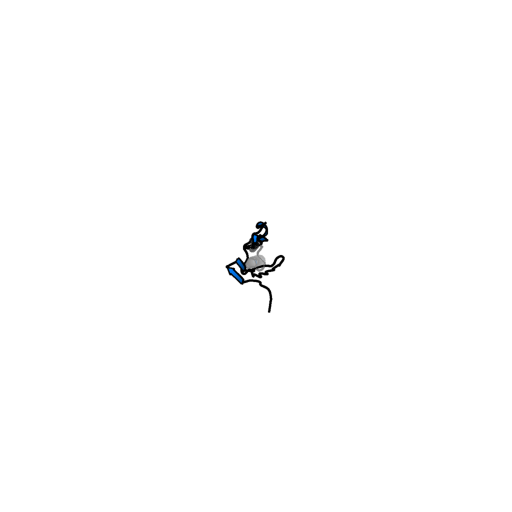3.106 6.216 42.108 1.00 60.09 86 PRO A O 1
ATOM 610 N N . GLN A 1 87 ? -31.902 4.456 42.820 1.00 57.03 87 GLN A N 1
ATOM 611 C CA . GLN A 1 87 ? -33.044 3.688 43.294 1.00 57.03 87 GLN A CA 1
ATOM 612 C C . GLN A 1 87 ? -33.668 4.438 44.485 1.00 57.03 87 GLN A C 1
ATOM 614 O O . GLN A 1 87 ? -32.926 4.791 45.404 1.00 57.03 87 GLN A O 1
ATOM 619 N N . PRO A 1 88 ? -34.987 4.714 44.495 1.00 64.94 88 PRO A N 1
ATOM 620 C CA . PRO A 1 88 ? -35.613 5.444 45.591 1.00 64.94 88 PRO A CA 1
ATOM 621 C C . PRO A 1 88 ? -35.383 4.720 46.919 1.00 64.94 88 PRO A C 1
ATOM 623 O O . PRO A 1 88 ? -35.763 3.559 47.078 1.00 64.94 88 PRO A O 1
ATOM 626 N N . THR A 1 89 ? -34.756 5.397 47.879 1.00 59.12 89 THR A N 1
ATOM 627 C CA . THR A 1 89 ? -34.610 4.895 49.247 1.00 59.12 89 THR A CA 1
ATOM 628 C C . THR A 1 89 ? -36.003 4.696 49.844 1.00 59.12 89 THR A C 1
ATOM 630 O O . THR A 1 89 ? -36.805 5.629 49.862 1.00 59.12 89 THR A O 1
ATOM 633 N N . ALA A 1 90 ? -36.315 3.489 50.324 1.00 65.81 90 ALA A N 1
ATOM 634 C CA . ALA A 1 90 ? -37.586 3.223 50.992 1.00 65.81 90 ALA A CA 1
ATOM 635 C C . ALA A 1 90 ? -37.751 4.154 52.208 1.00 65.81 90 ALA A C 1
ATOM 637 O O . ALA A 1 90 ? -36.867 4.237 53.061 1.00 65.81 90 ALA A O 1
ATOM 638 N N . VAL A 1 91 ? -38.881 4.861 52.284 1.00 74.31 91 VAL A N 1
ATOM 639 C CA . VAL A 1 91 ? -39.208 5.747 53.409 1.00 74.31 91 VAL A CA 1
ATOM 640 C C . VAL A 1 91 ? -39.443 4.891 54.666 1.00 74.31 91 VAL A C 1
ATOM 642 O O . VAL A 1 91 ? -40.251 3.959 54.605 1.00 74.31 91 VAL A O 1
ATOM 645 N N . PRO A 1 92 ? -38.784 5.164 55.810 1.00 71.19 92 PRO A N 1
ATOM 646 C CA . PRO A 1 92 ? -39.036 4.428 57.047 1.00 71.19 92 PRO A CA 1
ATOM 647 C C . PRO A 1 92 ? -40.480 4.635 57.523 1.00 71.19 92 PRO A C 1
ATOM 649 O O . PRO A 1 92 ? -40.979 5.760 57.541 1.00 71.19 92 PRO A O 1
ATOM 652 N N . ARG A 1 93 ? -41.156 3.557 57.942 1.00 73.94 93 ARG A N 1
ATOM 653 C CA . ARG A 1 93 ? -42.494 3.644 58.551 1.00 73.94 93 ARG A CA 1
ATOM 654 C C . ARG A 1 93 ? -42.396 4.415 59.881 1.00 73.94 93 ARG A C 1
ATOM 656 O O . ARG A 1 93 ? -41.564 4.034 60.705 1.00 73.94 93 ARG A O 1
ATOM 663 N N . PRO A 1 94 ? -43.224 5.448 60.126 1.00 77.50 94 PRO A N 1
ATOM 664 C CA . PRO A 1 94 ? -43.206 6.159 61.400 1.00 77.50 94 PRO A CA 1
ATOM 665 C C . PRO A 1 94 ? -43.580 5.231 62.574 1.00 77.50 94 PRO A C 1
ATOM 667 O O . PRO A 1 94 ? -44.376 4.303 62.388 1.00 77.50 94 PRO A O 1
ATOM 670 N N . PRO A 1 95 ? -43.014 5.454 63.776 1.00 76.25 95 PRO A N 1
ATOM 671 C CA . PRO A 1 95 ? -43.344 4.675 64.964 1.00 76.25 95 PRO A CA 1
ATOM 672 C C . PRO A 1 95 ? -44.814 4.868 65.358 1.00 76.25 95 PRO A C 1
ATOM 674 O O . PRO A 1 95 ? -45.337 5.981 65.328 1.00 76.25 95 PRO A O 1
ATOM 677 N N . VAL A 1 96 ? -45.478 3.773 65.734 1.00 78.31 96 VAL A N 1
ATOM 678 C CA . VAL A 1 96 ? -46.858 3.798 66.240 1.00 78.31 96 VAL A CA 1
ATOM 679 C C . VAL A 1 96 ? -46.833 4.279 67.693 1.00 78.31 96 VAL A C 1
ATOM 681 O O . VAL A 1 96 ? -46.103 3.720 68.512 1.00 78.31 96 VAL A O 1
ATOM 684 N N . LEU A 1 97 ? -47.603 5.323 68.011 1.00 76.06 97 LEU A N 1
ATOM 685 C CA . LEU A 1 97 ? -47.747 5.835 69.377 1.00 76.06 97 LEU A CA 1
ATOM 686 C C . LEU A 1 97 ? -48.730 4.961 70.181 1.00 76.06 97 LEU A C 1
ATOM 688 O O . LEU A 1 97 ? -49.695 4.459 69.604 1.00 76.06 97 LEU A O 1
ATOM 692 N N . PRO A 1 98 ? -48.518 4.775 71.496 1.00 70.12 98 PRO A N 1
ATOM 693 C CA . PRO A 1 98 ? -49.467 4.055 72.342 1.00 70.12 98 PRO A CA 1
ATOM 694 C C . PRO A 1 98 ? -50.792 4.825 72.477 1.00 70.12 98 PRO A C 1
ATOM 696 O O . PRO A 1 98 ? -50.794 6.053 72.562 1.00 70.12 98 PRO A O 1
ATOM 699 N N . GLU A 1 99 ? -51.919 4.108 72.535 1.00 72.75 99 GLU A N 1
ATOM 700 C CA . GLU A 1 99 ? -53.234 4.719 72.756 1.00 72.75 99 GLU A CA 1
ATOM 701 C C . GLU A 1 99 ? -53.393 5.200 74.207 1.00 72.75 99 GLU A C 1
ATOM 703 O O . GLU A 1 99 ? -53.639 4.420 75.125 1.00 72.75 99 GLU A O 1
ATOM 708 N N . THR A 1 100 ? -53.297 6.511 74.423 1.00 66.44 100 THR A N 1
ATOM 709 C CA . THR A 1 100 ? -53.451 7.170 75.735 1.00 66.44 100 THR A CA 1
ATOM 710 C C . THR A 1 100 ? -54.906 7.332 76.199 1.00 66.44 100 THR A C 1
ATOM 712 O O . THR A 1 100 ? -55.136 7.893 77.268 1.00 66.44 100 THR A O 1
ATOM 715 N N . GLY A 1 101 ? -55.889 6.872 75.415 1.00 62.34 101 GLY A N 1
ATOM 716 C CA . GLY A 1 101 ? -57.325 7.059 75.678 1.00 62.34 101 GLY A CA 1
ATOM 717 C C . GLY A 1 101 ? -58.079 5.821 76.175 1.00 62.34 101 GLY A C 1
ATOM 718 O O . GLY A 1 101 ? -59.265 5.926 76.486 1.00 62.34 101 GLY A O 1
ATOM 719 N N . ALA A 1 102 ? -57.435 4.652 76.241 1.00 72.56 102 ALA A N 1
ATOM 720 C CA . ALA A 1 102 ? -58.093 3.431 76.696 1.00 72.56 102 ALA A CA 1
ATOM 721 C C . ALA A 1 102 ? -58.393 3.491 78.210 1.00 72.56 102 ALA A C 1
ATOM 723 O O . ALA A 1 102 ? -57.573 4.008 78.977 1.00 72.56 102 ALA A O 1
ATOM 724 N N . PRO A 1 103 ? -59.543 2.955 78.673 1.00 69.44 103 PRO A N 1
ATOM 725 C CA . PRO A 1 103 ? -59.831 2.868 80.099 1.00 69.44 103 PRO A CA 1
ATOM 726 C C . PRO A 1 103 ? -58.721 2.085 80.820 1.00 69.44 103 PRO A C 1
ATOM 728 O O . PRO A 1 103 ? -58.162 1.142 80.247 1.00 69.44 103 PRO A O 1
ATOM 731 N N . PRO A 1 104 ? -58.382 2.454 82.072 1.00 69.56 104 PRO A N 1
ATOM 732 C CA . PRO A 1 104 ? -57.315 1.794 82.811 1.00 69.56 104 PRO A CA 1
ATOM 733 C C . PRO A 1 104 ? -57.607 0.297 82.908 1.00 69.56 104 PRO A C 1
ATOM 735 O O . PRO A 1 104 ? -58.713 -0.114 83.261 1.00 69.56 104 PRO A O 1
ATOM 738 N N . SER A 1 105 ? -56.608 -0.525 82.586 1.00 74.25 105 SER A N 1
ATOM 739 C CA . SER A 1 105 ? -56.768 -1.974 82.649 1.00 74.25 105 SER A CA 1
ATOM 740 C C . SER A 1 105 ? -56.999 -2.418 84.103 1.00 74.25 105 SER A C 1
ATOM 742 O O . SER A 1 105 ? -56.429 -1.817 85.018 1.00 74.25 105 SER A O 1
ATOM 744 N N . PRO A 1 106 ? -57.753 -3.506 84.349 1.00 62.56 106 PRO A N 1
ATOM 745 C CA . PRO A 1 106 ? -58.054 -4.000 85.701 1.00 62.56 106 PRO A CA 1
ATOM 746 C C . PRO A 1 106 ? -56.837 -4.377 86.572 1.00 62.56 106 PRO A C 1
ATOM 748 O O . PRO A 1 106 ? -57.004 -4.667 87.750 1.00 62.56 106 PRO A O 1
ATOM 751 N N . GLY A 1 107 ? -55.618 -4.373 86.019 1.00 65.88 107 GLY A N 1
ATOM 752 C CA . GLY A 1 107 ? -54.360 -4.592 86.747 1.00 65.88 107 GLY A CA 1
ATOM 753 C C . GLY A 1 107 ? -53.453 -3.359 86.863 1.00 65.88 107 GLY A C 1
ATOM 754 O O . GLY A 1 107 ? -52.371 -3.452 87.435 1.00 65.88 107 GLY A O 1
ATOM 755 N N . SER A 1 108 ? -53.850 -2.208 86.313 1.00 76.19 108 SER A N 1
ATOM 756 C CA . SER A 1 108 ? -53.094 -0.957 86.435 1.00 76.19 108 SER A CA 1
ATOM 757 C C . SER A 1 108 ? -53.233 -0.382 87.854 1.00 76.19 108 SER A C 1
ATOM 759 O O . SER A 1 108 ? -54.292 -0.538 88.466 1.00 76.19 108 SER A O 1
ATOM 761 N N . PRO A 1 109 ? -52.235 0.359 88.376 1.00 70.12 109 PRO A N 1
ATOM 762 C CA . PRO A 1 109 ? -52.301 0.930 89.728 1.00 70.12 109 PRO A CA 1
ATOM 763 C C . PRO A 1 109 ? -53.529 1.836 89.928 1.00 70.12 109 PRO A C 1
ATOM 765 O O . PRO A 1 109 ? -54.152 1.811 90.986 1.00 70.12 109 PRO A O 1
ATOM 768 N N . LEU A 1 110 ? -53.935 2.570 88.884 1.00 69.62 110 LEU A N 1
ATOM 769 C CA . LEU A 1 110 ? -55.161 3.377 88.876 1.00 69.62 110 LEU A CA 1
ATOM 770 C C . LEU A 1 110 ? -56.445 2.528 88.923 1.00 69.62 110 LEU A C 1
ATOM 772 O O . LEU A 1 110 ? -57.398 2.906 89.598 1.00 69.62 110 LEU A O 1
ATOM 776 N N . GLY A 1 111 ? -56.474 1.376 88.244 1.00 70.12 111 GLY A N 1
ATOM 777 C CA . GLY A 1 111 ? -57.617 0.458 88.276 1.00 70.12 111 GLY A CA 1
ATOM 778 C C . GLY A 1 111 ? -57.805 -0.175 89.658 1.00 70.12 111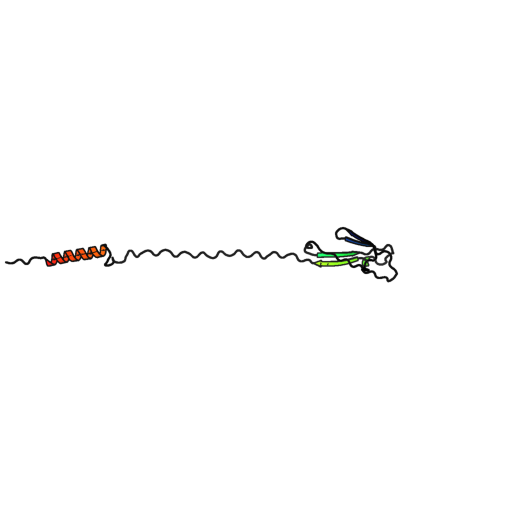 GLY A C 1
ATOM 779 O O . GLY A 1 111 ? -58.918 -0.216 90.181 1.00 70.12 111 GLY A O 1
ATOM 780 N N . LEU A 1 112 ? -56.704 -0.581 90.296 1.00 71.44 112 LEU A N 1
ATOM 781 C CA . LEU A 1 112 ? -56.709 -1.142 91.651 1.00 71.44 112 LEU A CA 1
ATOM 782 C C . LEU A 1 112 ? -57.158 -0.121 92.710 1.00 71.44 112 LEU A C 1
ATOM 784 O O . LEU A 1 112 ? -57.892 -0.483 93.631 1.00 71.44 112 LEU A O 1
ATOM 788 N N . LEU A 1 113 ? -56.777 1.154 92.563 1.00 68.94 113 LEU A N 1
ATOM 789 C CA . LEU A 1 113 ? -57.201 2.231 93.466 1.00 68.94 113 LEU A CA 1
ATOM 790 C C . LEU A 1 113 ? -58.729 2.406 93.473 1.00 68.94 113 LEU A C 1
ATOM 792 O O . LEU A 1 113 ? -59.332 2.501 94.541 1.00 68.94 113 LEU A O 1
ATOM 796 N N . LEU A 1 114 ? -59.360 2.407 92.294 1.00 71.31 114 LEU A N 1
ATOM 797 C CA . LEU A 1 114 ? -60.816 2.548 92.169 1.00 71.31 114 LEU A CA 1
ATOM 798 C C . LEU A 1 114 ? -61.565 1.380 92.825 1.00 71.31 114 LEU A C 1
ATOM 800 O O . LEU A 1 114 ? -62.545 1.600 93.538 1.00 71.31 114 LEU A O 1
ATOM 804 N N . ILE A 1 115 ? -61.076 0.150 92.641 1.00 72.06 115 ILE A N 1
ATOM 805 C CA . ILE A 1 115 ? -61.649 -1.044 93.281 1.00 72.06 115 ILE A CA 1
ATOM 806 C C . ILE A 1 115 ? -61.522 -0.946 94.807 1.00 72.06 115 ILE A C 1
ATOM 808 O O . ILE A 1 115 ? -62.490 -1.198 95.527 1.00 72.06 115 ILE A O 1
ATOM 812 N N . GLY A 1 116 ? -60.357 -0.528 95.311 1.00 66.94 116 GLY A N 1
ATOM 813 C CA . GLY A 1 116 ? -60.126 -0.346 96.744 1.00 66.94 116 GLY A CA 1
ATOM 814 C C . GLY A 1 116 ? -61.095 0.653 97.387 1.00 66.94 116 GLY A C 1
ATOM 815 O O . GLY A 1 116 ? -61.688 0.351 98.423 1.00 66.94 116 GLY A O 1
ATOM 816 N N . VAL A 1 117 ? -61.321 1.810 96.754 1.00 73.19 117 VAL A N 1
ATOM 817 C CA . VAL A 1 117 ? -62.273 2.827 97.248 1.00 73.19 117 VAL A CA 1
ATOM 818 C C . VAL A 1 117 ? -63.706 2.290 97.266 1.00 73.19 117 VAL A C 1
ATOM 820 O O . VAL A 1 117 ? -64.419 2.491 98.252 1.00 73.19 117 VAL A O 1
ATOM 823 N N . ALA A 1 118 ? -64.120 1.568 96.221 1.00 72.44 118 ALA A N 1
ATOM 824 C CA . ALA A 1 118 ? -65.451 0.969 96.162 1.00 72.44 118 ALA A CA 1
ATOM 825 C C . ALA A 1 118 ? -65.680 -0.032 97.310 1.00 72.44 118 ALA A C 1
ATOM 827 O O . ALA A 1 118 ? -66.722 0.014 97.965 1.00 72.44 118 ALA A O 1
ATOM 828 N N . LEU A 1 119 ? -64.694 -0.881 97.618 1.00 73.69 119 LEU A N 1
ATOM 829 C CA . LEU A 1 119 ? -64.790 -1.845 98.722 1.00 73.69 119 LEU A CA 1
ATOM 830 C C . LEU A 1 119 ? -64.889 -1.161 100.094 1.00 73.69 119 LEU A C 1
ATOM 832 O O . LEU A 1 119 ? -65.674 -1.594 100.940 1.00 73.69 119 LEU A O 1
ATOM 836 N N . ILE A 1 120 ? -64.153 -0.065 100.308 1.00 72.62 120 ILE A N 1
ATOM 837 C CA . ILE A 1 120 ? -64.234 0.719 101.551 1.00 72.62 120 ILE A CA 1
ATOM 838 C C . ILE A 1 120 ? -65.624 1.354 101.698 1.00 72.62 120 ILE A C 1
ATOM 840 O O . ILE A 1 120 ? -66.236 1.226 102.761 1.00 72.62 120 ILE A O 1
ATOM 844 N N . ALA A 1 121 ? -66.152 1.982 100.641 1.00 71.44 121 ALA A N 1
ATOM 845 C CA . ALA A 1 121 ? -67.479 2.603 100.652 1.00 71.44 121 ALA A CA 1
ATOM 846 C C . ALA A 1 121 ? -68.593 1.581 100.936 1.00 71.44 121 ALA A C 1
ATOM 848 O O . ALA A 1 121 ? -69.465 1.833 101.769 1.00 71.44 121 ALA A O 1
ATOM 849 N N . VAL A 1 122 ? -68.519 0.398 100.319 1.00 75.81 122 VAL A N 1
ATOM 850 C CA . VAL A 1 122 ? -69.438 -0.717 100.592 1.00 75.81 122 VAL A CA 1
ATOM 851 C C . VAL A 1 122 ? -69.324 -1.154 102.057 1.00 75.81 122 VAL A C 1
ATOM 853 O O . VAL A 1 122 ? -70.340 -1.263 102.740 1.00 75.81 122 VAL A O 1
ATOM 856 N N . SER A 1 123 ? -68.109 -1.308 102.597 1.00 66.00 123 SER A N 1
ATOM 857 C CA . SER A 1 123 ? -67.917 -1.700 104.003 1.00 66.00 123 SER A CA 1
ATOM 858 C C . SER A 1 123 ? -68.514 -0.703 105.006 1.00 66.00 123 SER A C 1
ATOM 860 O O . SER A 1 123 ? -69.035 -1.116 106.041 1.00 66.00 123 SER A O 1
ATOM 862 N N . LEU A 1 124 ? -68.477 0.597 104.689 1.00 71.31 124 LEU A N 1
ATOM 863 C CA . LEU A 1 124 ? -69.069 1.659 105.504 1.00 71.31 124 LEU A CA 1
ATOM 864 C C . LEU A 1 124 ? -70.599 1.638 105.420 1.00 71.31 124 LEU A C 1
ATOM 866 O O . LEU A 1 124 ? -71.268 1.810 106.438 1.00 71.31 124 LEU A O 1
ATOM 870 N N . PHE A 1 125 ? -71.150 1.368 104.235 1.00 68.44 125 PHE A N 1
ATOM 871 C CA . PHE A 1 125 ? -72.594 1.290 104.014 1.00 68.44 125 PHE A CA 1
ATOM 872 C C . PHE A 1 125 ? -73.230 0.068 104.697 1.00 68.44 125 PHE A C 1
ATOM 874 O O . PHE A 1 125 ? -74.310 0.175 105.267 1.00 68.44 125 PHE A O 1
ATOM 881 N N . LEU A 1 126 ? -72.533 -1.073 104.736 1.00 68.06 126 LEU A N 1
ATOM 882 C CA . LEU A 1 126 ? -72.981 -2.264 105.472 1.00 68.06 126 LEU A CA 1
ATOM 883 C C . LEU A 1 126 ? -72.841 -2.144 107.004 1.00 68.06 126 LEU A C 1
ATOM 885 O O . LEU A 1 126 ? -73.320 -3.020 107.723 1.00 68.06 126 LEU A O 1
ATOM 889 N N . ARG A 1 127 ? -72.204 -1.084 107.527 1.00 61.31 127 ARG A N 1
ATOM 890 C CA . ARG A 1 127 ? -71.937 -0.904 108.969 1.00 61.31 127 ARG A CA 1
ATOM 891 C C . ARG A 1 127 ? -72.884 0.051 109.696 1.00 61.31 127 ARG A C 1
ATOM 893 O O . ARG A 1 127 ? -72.641 0.340 110.868 1.00 61.31 127 ARG A O 1
ATOM 900 N N . THR A 1 128 ? -73.954 0.539 109.069 1.00 57.31 128 THR A N 1
ATOM 901 C CA . THR A 1 128 ? -74.937 1.379 109.775 1.00 57.31 128 THR A CA 1
ATOM 902 C C . THR A 1 128 ? -75.606 0.592 110.918 1.00 57.31 128 THR A C 1
ATOM 904 O O . THR A 1 128 ? -76.201 -0.454 110.653 1.00 57.31 128 THR A O 1
ATOM 907 N N . PRO A 1 129 ? -75.534 1.047 112.185 1.00 57.16 129 PRO A N 1
ATOM 908 C CA . PRO A 1 129 ? -76.062 0.301 113.325 1.00 57.16 129 PRO A CA 1
ATOM 909 C C . PRO A 1 129 ? -77.594 0.392 113.415 1.00 57.16 129 PRO A C 1
ATOM 911 O O . PRO A 1 129 ? -78.166 1.483 113.402 1.00 57.16 129 PRO A O 1
ATOM 914 N N . HIS A 1 130 ? -78.267 -0.749 113.597 1.00 50.06 130 HIS A N 1
ATOM 915 C CA . HIS A 1 130 ? -79.660 -0.778 114.045 1.00 50.06 130 HIS A CA 1
ATOM 916 C C . HIS A 1 130 ? -79.746 -0.274 115.498 1.00 50.06 130 HIS A C 1
ATOM 918 O O . HIS A 1 130 ? -79.271 -0.936 116.420 1.00 50.06 130 HIS A O 1
ATOM 924 N N . LYS A 1 131 ? -80.373 0.893 115.708 1.00 42.81 131 LYS A N 1
ATOM 925 C CA . LYS A 1 131 ? -80.873 1.337 117.022 1.00 42.81 131 LYS A CA 1
ATOM 926 C C . LYS A 1 131 ? -81.813 0.262 117.588 1.00 42.81 131 LYS A C 1
ATOM 928 O O . LYS A 1 131 ? -82.821 -0.043 116.955 1.00 42.81 131 LYS A O 1
ATOM 933 N N . ARG A 1 132 ? -81.517 -0.278 118.775 1.00 42.66 132 ARG A N 1
ATOM 934 C CA . ARG A 1 132 ? -82.523 -0.939 119.620 1.00 42.66 132 ARG A CA 1
ATOM 935 C C . ARG A 1 132 ? -83.098 0.090 120.597 1.00 42.66 132 ARG A C 1
ATOM 937 O O . ARG A 1 132 ? -82.340 0.881 121.154 1.00 42.66 132 ARG A O 1
ATOM 944 N N . VAL A 1 133 ? -84.430 0.078 120.681 1.00 47.22 133 VAL A N 1
ATOM 945 C CA . VAL A 1 133 ? -85.281 0.714 121.701 1.00 47.22 133 VAL A CA 1
ATOM 946 C C . VAL A 1 133 ? -84.854 0.273 123.094 1.00 47.22 133 VAL A C 1
ATOM 948 O O . VAL A 1 133 ? -84.459 -0.911 123.215 1.00 47.22 133 VAL A O 1
#